Protein AF-A0A523B0Y1-F1 (afdb_monomer_lite)

pLDDT: mean 85.9, std 12.15, range [40.88, 95.88]

Sequence (84 aa):
MDTYCSIEKSYLMLKVILYFNKKVREAIANGAPLTRILRLPVREDIARMKIVPYDKIKDTVEDVMRKIDEQITSLVKSQKVVVV

Foldseek 3Di:
DLPDDDPVLVVLLVVLVVLLVVLVVVLVVLVQDPVVSVVQCLVVLSVCSSVDDPVCNVVSSVVSSVSSCVRSVVRSVVVVVVPD

Structure (mmCIF, N/CA/C/O backbone):
data_AF-A0A523B0Y1-F1
#
_entry.id   AF-A0A523B0Y1-F1
#
loop_
_atom_site.group_PDB
_atom_site.id
_atom_site.type_symbol
_atom_site.label_atom_id
_atom_site.label_alt_id
_atom_site.label_comp_id
_atom_site.label_asym_id
_atom_site.label_entity_id
_atom_site.label_seq_id
_atom_site.pdbx_PDB_ins_code
_atom_site.Cartn_x
_atom_site.Cartn_y
_atom_site.Cartn_z
_atom_site.occupancy
_atom_site.B_iso_or_equiv
_atom_site.auth_seq_id
_atom_site.auth_comp_id
_atom_site.auth_asym_id
_atom_site.auth_atom_id
_atom_site.pdbx_PDB_model_num
ATOM 1 N N . MET A 1 1 ? 12.223 -14.621 -14.384 1.00 49.25 1 MET A N 1
ATOM 2 C CA . MET A 1 1 ? 13.627 -14.287 -14.702 1.00 49.25 1 MET A CA 1
ATOM 3 C C . MET A 1 1 ? 14.079 -13.215 -13.717 1.00 49.25 1 MET A C 1
ATOM 5 O O . MET A 1 1 ? 13.742 -12.058 -13.917 1.00 49.25 1 MET A O 1
ATOM 9 N N . ASP A 1 2 ? 14.757 -13.613 -12.632 1.00 55.38 2 ASP A N 1
ATOM 10 C CA . ASP A 1 2 ? 15.249 -12.737 -11.541 1.00 55.38 2 ASP A CA 1
ATOM 11 C C . ASP A 1 2 ? 16.767 -12.479 -11.631 1.00 55.38 2 ASP A C 1
ATOM 13 O O . ASP A 1 2 ? 17.420 -12.142 -10.649 1.00 55.38 2 ASP A O 1
ATOM 17 N N . THR A 1 3 ? 17.346 -12.678 -12.815 1.00 61.62 3 THR A N 1
ATOM 18 C CA . THR A 1 3 ? 18.800 -12.708 -13.032 1.00 61.62 3 THR A CA 1
ATOM 19 C C . THR A 1 3 ? 19.420 -11.307 -13.137 1.00 61.62 3 THR A C 1
ATOM 21 O O . THR A 1 3 ? 20.622 -11.154 -12.954 1.00 61.62 3 THR A O 1
ATOM 24 N N . TYR A 1 4 ? 18.612 -10.272 -13.3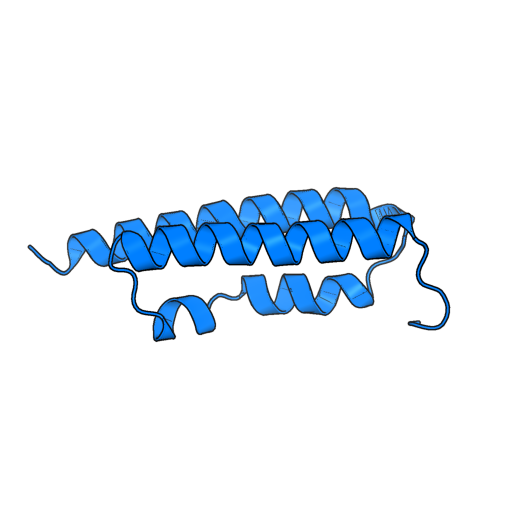99 1.00 65.06 4 TYR A N 1
ATOM 25 C CA . TYR A 1 4 ? 19.056 -8.878 -13.475 1.00 65.06 4 TYR A CA 1
ATOM 26 C C . TYR A 1 4 ? 17.936 -7.940 -13.008 1.00 65.06 4 TYR A C 1
ATOM 28 O O . TYR A 1 4 ? 16.865 -7.887 -13.615 1.00 65.06 4 TYR A O 1
ATOM 36 N N . CYS A 1 5 ? 18.167 -7.209 -11.917 1.00 69.00 5 CYS A N 1
ATOM 37 C CA . CYS A 1 5 ? 17.255 -6.178 -11.429 1.00 69.00 5 CYS A CA 1
ATOM 38 C C . CYS A 1 5 ? 17.968 -4.831 -11.530 1.00 69.00 5 CYS A C 1
ATOM 40 O O . CYS A 1 5 ? 18.959 -4.598 -10.840 1.00 69.00 5 CYS A O 1
ATOM 42 N N . SER A 1 6 ? 17.488 -3.954 -12.410 1.00 80.62 6 SER A N 1
ATOM 43 C CA . SER A 1 6 ? 18.042 -2.608 -12.533 1.00 80.62 6 SER A CA 1
ATOM 44 C C . SER A 1 6 ? 17.843 -1.817 -11.235 1.00 80.62 6 SER A C 1
ATOM 46 O O . SER A 1 6 ? 16.955 -2.104 -10.419 1.00 80.62 6 SER A O 1
ATOM 48 N N . ILE A 1 7 ? 18.673 -0.793 -11.039 1.00 85.38 7 ILE A N 1
ATOM 49 C CA . ILE A 1 7 ? 18.589 0.054 -9.847 1.00 85.38 7 ILE A CA 1
ATOM 50 C C . ILE A 1 7 ? 17.249 0.797 -9.774 1.00 85.38 7 ILE A C 1
ATOM 52 O O . ILE A 1 7 ? 16.664 0.899 -8.700 1.00 85.38 7 ILE A O 1
ATOM 56 N N . GLU A 1 8 ? 16.707 1.215 -10.924 1.00 86.88 8 GLU A N 1
ATOM 57 C CA . GLU A 1 8 ? 15.390 1.850 -11.015 1.00 86.88 8 GLU A CA 1
ATOM 58 C C . GLU A 1 8 ? 14.279 0.892 -10.572 1.00 86.88 8 GLU A C 1
ATOM 60 O O . GLU A 1 8 ? 13.446 1.259 -9.745 1.00 86.88 8 GLU A O 1
ATOM 65 N N . LYS A 1 9 ? 14.293 -0.363 -11.045 1.00 85.19 9 LYS A N 1
ATOM 66 C CA . LYS A 1 9 ? 13.293 -1.364 -10.646 1.00 85.19 9 LYS A CA 1
ATOM 67 C C . LYS A 1 9 ? 13.349 -1.632 -9.142 1.00 85.19 9 LYS A C 1
ATOM 69 O O . LYS A 1 9 ? 12.315 -1.642 -8.477 1.00 85.19 9 LYS A O 1
ATOM 74 N N . SER A 1 10 ? 14.555 -1.785 -8.601 1.00 88.38 10 SER A N 1
ATOM 75 C CA . SER A 1 10 ? 14.770 -2.013 -7.168 1.00 88.38 10 SER A CA 1
ATOM 76 C C . SER A 1 10 ? 14.288 -0.828 -6.322 1.00 88.38 10 SER A C 1
ATOM 78 O O . SER A 1 10 ? 13.603 -1.019 -5.317 1.00 88.38 10 SER A O 1
ATOM 80 N N . TYR A 1 11 ? 14.578 0.400 -6.763 1.00 92.00 11 TYR A N 1
ATOM 81 C CA . TYR A 1 11 ? 14.106 1.629 -6.126 1.00 92.00 11 TYR A CA 1
ATOM 82 C C . TYR A 1 11 ? 12.576 1.721 -6.124 1.00 92.00 11 TYR A C 1
ATOM 84 O O . TYR A 1 11 ? 11.972 1.997 -5.087 1.00 92.00 11 TYR A O 1
ATOM 92 N N . LEU A 1 12 ? 11.936 1.444 -7.261 1.00 92.00 12 LEU A N 1
ATOM 93 C CA . LEU A 1 12 ? 10.481 1.477 -7.391 1.00 92.00 12 LEU A CA 1
ATOM 94 C C . LEU A 1 12 ? 9.797 0.431 -6.502 1.00 92.00 12 LEU A C 1
ATOM 96 O O . LEU A 1 12 ? 8.823 0.748 -5.822 1.00 92.00 12 LEU A O 1
ATOM 100 N N . MET A 1 13 ? 10.332 -0.790 -6.443 1.00 90.94 13 MET A N 1
ATOM 101 C CA . MET A 1 13 ? 9.826 -1.827 -5.539 1.00 90.94 13 MET A CA 1
ATOM 102 C C . MET A 1 13 ? 9.930 -1.395 -4.073 1.00 90.94 13 MET A C 1
ATOM 104 O O . MET A 1 13 ? 8.956 -1.494 -3.325 1.00 90.94 13 MET A O 1
ATOM 108 N N . LEU A 1 14 ? 11.085 -0.859 -3.666 1.00 93.00 14 LEU A N 1
ATOM 109 C CA . LEU A 1 14 ? 11.279 -0.364 -2.304 1.00 93.00 14 LEU A CA 1
ATOM 110 C C . LEU A 1 14 ? 10.317 0.788 -1.982 1.00 93.00 14 LEU A C 1
ATOM 112 O O . LEU A 1 14 ? 9.715 0.805 -0.908 1.00 93.00 14 LEU A O 1
ATOM 116 N N . LYS A 1 15 ? 10.119 1.714 -2.926 1.00 94.31 15 LYS A N 1
ATOM 117 C CA . LYS A 1 15 ? 9.170 2.826 -2.797 1.00 94.31 15 LYS A CA 1
ATOM 118 C C . LYS A 1 15 ? 7.755 2.321 -2.506 1.00 94.31 15 LYS A C 1
ATOM 120 O O . LYS A 1 15 ? 7.115 2.834 -1.590 1.00 94.31 15 LYS A O 1
ATOM 125 N N . VAL A 1 16 ? 7.288 1.298 -3.223 1.00 95.19 16 VAL A N 1
ATOM 126 C CA . VAL A 1 16 ? 5.961 0.698 -2.999 1.00 95.19 16 VAL A CA 1
ATOM 127 C C . VAL A 1 16 ? 5.867 0.023 -1.629 1.00 95.19 16 VAL A C 1
ATOM 129 O O . VAL A 1 16 ? 4.878 0.215 -0.922 1.00 95.19 16 VAL A O 1
ATOM 132 N N . ILE A 1 17 ? 6.898 -0.715 -1.209 1.00 94.81 17 ILE A N 1
ATOM 133 C CA . ILE A 1 17 ? 6.927 -1.372 0.110 1.00 94.81 17 ILE A CA 1
ATOM 134 C C . ILE A 1 17 ? 6.832 -0.338 1.241 1.00 94.81 17 ILE A C 1
ATOM 136 O O . ILE A 1 17 ? 6.049 -0.505 2.180 1.00 94.81 17 ILE A O 1
ATOM 140 N N . LEU A 1 18 ? 7.597 0.753 1.144 1.00 95.69 18 LEU A N 1
ATOM 141 C CA . LEU A 1 18 ? 7.563 1.839 2.125 1.00 95.69 18 LEU A CA 1
ATOM 142 C C . LEU A 1 18 ? 6.216 2.572 2.115 1.00 95.69 18 LEU A C 1
ATOM 144 O O . LEU A 1 18 ? 5.687 2.898 3.179 1.00 95.69 18 LEU A O 1
ATOM 148 N N . TYR A 1 19 ? 5.634 2.784 0.932 1.00 95.69 19 TYR A N 1
ATOM 149 C CA . TYR A 1 19 ? 4.308 3.381 0.790 1.00 95.69 19 TYR A CA 1
ATOM 150 C C . TYR A 1 19 ? 3.225 2.538 1.471 1.00 95.69 19 TYR A C 1
ATOM 152 O O . TYR A 1 19 ? 2.454 3.056 2.282 1.00 95.69 19 TYR A O 1
ATOM 160 N N . PHE A 1 20 ? 3.221 1.227 1.217 1.00 94.38 20 PHE A N 1
ATOM 161 C CA . PHE A 1 20 ? 2.326 0.288 1.886 1.00 94.38 20 PHE A CA 1
ATOM 162 C C . PHE A 1 20 ? 2.498 0.343 3.408 1.00 94.38 20 PHE A C 1
ATOM 164 O O . PHE A 1 20 ? 1.512 0.465 4.132 1.00 94.38 20 PHE A O 1
ATOM 171 N N . ASN A 1 21 ? 3.739 0.330 3.910 1.00 94.06 21 ASN A N 1
ATOM 172 C CA . ASN A 1 21 ? 4.002 0.405 5.349 1.00 94.06 21 ASN A CA 1
ATOM 173 C C . ASN A 1 21 ? 3.424 1.682 5.982 1.00 94.06 21 ASN A C 1
ATOM 175 O O . ASN A 1 21 ? 2.772 1.608 7.025 1.00 94.06 21 ASN A O 1
ATOM 179 N N . LYS A 1 22 ? 3.611 2.836 5.328 1.00 95.00 22 LYS A N 1
ATOM 180 C CA . LYS A 1 22 ? 3.053 4.116 5.780 1.00 95.00 22 LYS A CA 1
ATOM 181 C C . LYS A 1 22 ? 1.527 4.050 5.886 1.00 95.00 22 LYS A C 1
ATOM 183 O O . LYS A 1 22 ? 0.977 4.365 6.939 1.00 95.00 22 LYS A O 1
ATOM 188 N N . LYS A 1 23 ? 0.851 3.572 4.839 1.00 93.50 23 LYS A N 1
ATOM 189 C CA . LYS A 1 23 ? -0.617 3.479 4.804 1.00 93.50 23 LYS A CA 1
ATOM 190 C C . LYS A 1 23 ? -1.171 2.484 5.820 1.00 93.50 23 LYS A C 1
ATOM 192 O O . LYS A 1 23 ? -2.203 2.735 6.432 1.00 93.50 23 LYS A O 1
ATOM 197 N N . VAL A 1 24 ? -0.467 1.379 6.055 1.00 92.56 24 VAL A N 1
ATOM 198 C CA . VAL A 1 24 ? -0.825 0.413 7.101 1.00 92.56 24 VAL A CA 1
ATOM 199 C C . VAL A 1 24 ? -0.725 1.036 8.491 1.00 92.56 24 VAL A C 1
ATOM 201 O O . VAL A 1 24 ? -1.638 0.859 9.293 1.00 92.56 24 VAL A O 1
ATOM 204 N N . ARG A 1 25 ? 0.339 1.796 8.781 1.00 92.31 25 ARG A N 1
ATOM 205 C CA . ARG A 1 25 ? 0.469 2.517 10.059 1.00 92.31 25 ARG A CA 1
ATOM 206 C C . ARG A 1 25 ? -0.674 3.509 10.267 1.00 92.31 25 ARG A C 1
ATOM 208 O O . ARG A 1 25 ? -1.252 3.539 11.349 1.00 92.31 25 ARG A O 1
ATOM 215 N N . GLU A 1 26 ? -1.035 4.261 9.228 1.00 92.00 26 GLU A N 1
ATOM 216 C CA . GLU A 1 26 ? -2.191 5.166 9.252 1.00 92.00 26 GLU A CA 1
ATOM 217 C C . GLU A 1 26 ? -3.502 4.402 9.500 1.00 92.00 26 GLU A C 1
ATOM 219 O O . GLU A 1 26 ? -4.318 4.817 10.319 1.00 92.00 26 GLU A O 1
ATOM 224 N N . ALA A 1 27 ? -3.709 3.254 8.852 1.00 90.38 27 ALA A N 1
ATOM 225 C CA . ALA A 1 27 ? -4.901 2.431 9.051 1.00 90.38 27 ALA A CA 1
ATOM 226 C C . ALA A 1 27 ? -5.006 1.891 10.485 1.00 90.38 27 ALA A C 1
ATOM 228 O O . ALA A 1 27 ? -6.075 1.957 11.090 1.00 90.38 27 ALA A O 1
ATOM 229 N N . ILE A 1 28 ? -3.897 1.393 11.040 1.00 90.25 28 ILE A N 1
ATOM 230 C CA . ILE A 1 28 ? -3.828 0.893 12.420 1.00 90.25 28 ILE A CA 1
ATOM 231 C C . ILE A 1 28 ? -4.127 2.023 13.409 1.00 90.25 28 ILE A C 1
ATOM 233 O O . ILE A 1 28 ? -4.918 1.826 14.327 1.00 90.25 28 ILE A O 1
ATOM 237 N N . ALA A 1 29 ? -3.563 3.217 13.196 1.00 89.50 29 ALA A N 1
ATOM 238 C CA . ALA A 1 29 ? -3.864 4.394 14.013 1.00 89.50 29 ALA A CA 1
ATOM 239 C C . ALA A 1 29 ? -5.354 4.787 13.957 1.00 89.50 29 ALA A C 1
ATOM 241 O O . ALA A 1 29 ? -5.896 5.294 14.933 1.00 89.50 29 ALA A O 1
ATOM 242 N N . ASN A 1 30 ? -6.034 4.492 12.845 1.00 87.75 30 ASN A N 1
ATOM 243 C CA . ASN A 1 30 ? -7.479 4.666 12.676 1.00 87.75 30 ASN A CA 1
ATOM 244 C C . ASN A 1 30 ? -8.324 3.486 13.212 1.00 87.75 30 ASN A C 1
ATOM 246 O O . ASN A 1 30 ? -9.528 3.436 12.954 1.00 87.75 30 ASN A O 1
ATOM 250 N N . GLY A 1 31 ? -7.725 2.533 13.934 1.00 84.75 31 GLY A N 1
ATOM 251 C CA . GLY A 1 31 ? -8.429 1.413 14.567 1.00 84.75 31 GLY A CA 1
ATOM 252 C C . GLY A 1 31 ? -8.635 0.185 13.675 1.00 84.75 31 GLY A C 1
ATOM 253 O O . GLY A 1 31 ? -9.399 -0.714 14.029 1.00 84.75 31 GLY A O 1
ATOM 254 N N . ALA A 1 32 ? -7.972 0.110 12.517 1.00 88.25 32 ALA A N 1
ATOM 255 C CA . ALA A 1 32 ? -8.037 -1.072 11.666 1.00 88.25 32 ALA A CA 1
ATOM 256 C C . ALA A 1 32 ? -7.284 -2.271 12.291 1.00 88.25 32 ALA A C 1
ATOM 258 O O . ALA A 1 32 ? -6.122 -2.137 12.684 1.00 88.25 32 ALA A O 1
ATOM 259 N N . PRO A 1 33 ? -7.884 -3.474 12.331 1.00 87.62 33 PRO A N 1
ATOM 260 C CA . PRO A 1 33 ? -7.270 -4.654 12.912 1.00 87.62 33 PRO A CA 1
ATOM 261 C C . PRO A 1 33 ? -6.196 -5.197 11.973 1.00 87.62 33 PRO A C 1
ATOM 263 O O . PRO A 1 33 ? -6.439 -5.452 10.788 1.00 87.62 33 PRO A O 1
ATOM 266 N N . LEU A 1 34 ? -5.013 -5.453 12.534 1.00 86.25 34 LEU A N 1
ATOM 267 C CA . LEU A 1 34 ? -3.856 -5.956 11.795 1.00 86.25 34 LEU A CA 1
ATOM 268 C C . LEU A 1 34 ? -4.178 -7.231 10.999 1.00 86.25 34 LEU A C 1
ATOM 270 O O . LEU A 1 34 ? -3.752 -7.371 9.857 1.00 86.25 34 LEU A O 1
ATOM 274 N N . THR A 1 35 ? -4.985 -8.136 11.554 1.00 88.19 35 THR A N 1
ATOM 275 C CA . THR A 1 35 ? -5.378 -9.393 10.896 1.00 88.19 35 THR A CA 1
ATOM 276 C C . THR A 1 35 ? -6.096 -9.182 9.564 1.00 88.19 35 THR A C 1
ATOM 278 O O . THR A 1 35 ? -5.887 -9.966 8.640 1.00 88.19 35 THR A O 1
ATOM 281 N N . ARG A 1 36 ? -6.905 -8.122 9.425 1.00 88.38 36 ARG A N 1
ATOM 282 C CA . ARG A 1 36 ? -7.564 -7.789 8.152 1.00 88.38 36 ARG A CA 1
ATOM 283 C C . ARG A 1 36 ? -6.584 -7.174 7.161 1.00 88.38 36 ARG A C 1
ATOM 285 O O . ARG A 1 36 ? -6.617 -7.526 5.988 1.00 88.38 36 ARG A O 1
ATOM 292 N N . ILE A 1 37 ? -5.675 -6.324 7.636 1.00 87.94 37 ILE A N 1
ATOM 293 C CA . ILE A 1 37 ? -4.632 -5.708 6.804 1.00 87.94 37 ILE A CA 1
ATOM 294 C C . ILE A 1 37 ? -3.709 -6.778 6.200 1.00 87.94 37 ILE A C 1
ATOM 296 O O . ILE A 1 37 ? -3.370 -6.724 5.020 1.00 87.94 37 ILE A O 1
ATOM 300 N N . LEU A 1 38 ? -3.325 -7.786 6.989 1.00 87.38 38 LEU A N 1
ATOM 301 C CA . LEU A 1 38 ? -2.465 -8.879 6.527 1.00 87.38 38 LEU A CA 1
ATOM 302 C C . LEU A 1 38 ? -3.127 -9.763 5.456 1.00 87.38 38 LEU A C 1
ATOM 304 O O . LEU A 1 38 ? -2.409 -10.437 4.724 1.00 87.38 38 LEU A O 1
ATOM 308 N N . ARG A 1 39 ? -4.462 -9.748 5.357 1.00 90.38 39 ARG A N 1
ATOM 309 C CA . ARG A 1 39 ? -5.248 -10.496 4.362 1.00 90.38 39 ARG A CA 1
ATOM 310 C C . ARG A 1 39 ? -5.521 -9.708 3.077 1.00 90.38 39 ARG A C 1
ATOM 312 O O . ARG A 1 39 ? -6.206 -10.224 2.200 1.00 90.38 39 ARG A O 1
ATOM 319 N N . LEU A 1 40 ? -5.031 -8.471 2.959 1.00 90.44 40 LEU A N 1
ATOM 320 C CA . LEU A 1 40 ? -5.268 -7.659 1.768 1.00 90.44 40 LEU A CA 1
ATOM 321 C C . LEU A 1 40 ? -4.583 -8.271 0.531 1.00 90.44 40 LEU A C 1
ATOM 323 O O . LEU A 1 40 ? -3.374 -8.529 0.583 1.00 90.44 40 LEU A O 1
ATOM 327 N N . PRO A 1 41 ? -5.304 -8.440 -0.597 1.00 91.50 41 PRO A N 1
ATOM 328 C CA . PRO A 1 41 ? -4.749 -9.034 -1.815 1.00 91.50 41 PRO A CA 1
ATOM 329 C C . PRO A 1 41 ? -3.599 -8.212 -2.410 1.00 91.50 41 PRO A C 1
ATOM 331 O O . PRO A 1 41 ? -2.732 -8.764 -3.083 1.00 91.50 41 PRO A O 1
ATOM 334 N N . VAL A 1 42 ? -3.509 -6.912 -2.098 1.00 92.94 42 VAL A N 1
ATOM 335 C CA . VAL A 1 42 ? -2.405 -6.053 -2.558 1.00 92.94 42 VAL A CA 1
ATOM 336 C C . VAL A 1 42 ? -1.016 -6.546 -2.129 1.00 92.94 42 VAL A C 1
ATOM 338 O O . VAL A 1 42 ? -0.023 -6.236 -2.780 1.00 92.94 42 VAL A O 1
ATOM 341 N N . ARG A 1 43 ? -0.914 -7.362 -1.069 1.00 90.62 43 ARG A N 1
ATOM 342 C CA . ARG A 1 43 ? 0.360 -7.990 -0.678 1.00 90.62 43 ARG A CA 1
ATOM 343 C C . ARG A 1 43 ? 0.903 -8.934 -1.746 1.00 90.62 43 ARG A C 1
ATOM 345 O O . ARG A 1 43 ? 2.117 -8.991 -1.936 1.00 90.62 43 ARG A O 1
ATOM 352 N N . GLU A 1 44 ? 0.027 -9.673 -2.419 1.00 90.69 44 GLU A N 1
ATOM 353 C CA . GLU A 1 44 ? 0.437 -10.553 -3.513 1.00 90.69 44 GLU A CA 1
ATOM 354 C C . GLU A 1 44 ? 0.881 -9.741 -4.724 1.00 90.69 44 GLU A C 1
ATOM 356 O O . GLU A 1 44 ? 1.884 -10.084 -5.346 1.00 90.69 44 GLU A O 1
ATOM 361 N N . ASP A 1 45 ? 0.195 -8.634 -5.014 1.00 91.75 45 ASP A N 1
ATOM 362 C CA . ASP A 1 45 ? 0.583 -7.727 -6.094 1.00 91.75 45 ASP A CA 1
ATOM 363 C C . ASP A 1 45 ? 1.992 -7.150 -5.856 1.00 91.75 45 ASP A C 1
ATOM 365 O O . ASP A 1 45 ? 2.832 -7.188 -6.756 1.00 91.75 45 ASP A O 1
ATOM 369 N N . ILE A 1 46 ? 2.300 -6.719 -4.623 1.00 90.94 46 ILE A N 1
ATOM 370 C CA . ILE A 1 46 ? 3.643 -6.249 -4.233 1.00 90.94 46 ILE A CA 1
ATOM 371 C C . ILE A 1 46 ? 4.689 -7.362 -4.408 1.00 90.94 46 ILE A C 1
ATOM 373 O O . ILE A 1 46 ? 5.774 -7.116 -4.936 1.00 90.94 46 ILE A O 1
ATOM 377 N N . ALA A 1 47 ? 4.376 -8.601 -4.012 1.00 89.44 47 ALA A N 1
ATOM 378 C CA . ALA A 1 47 ? 5.287 -9.735 -4.182 1.00 89.44 47 ALA A CA 1
ATOM 379 C C . ALA A 1 47 ? 5.541 -10.065 -5.667 1.00 89.44 47 ALA A C 1
ATOM 381 O O . ALA A 1 47 ? 6.668 -10.383 -6.057 1.00 89.44 47 ALA A O 1
ATOM 382 N N . ARG A 1 48 ? 4.511 -9.944 -6.515 1.00 89.56 48 ARG A N 1
ATOM 383 C CA . ARG A 1 48 ? 4.594 -10.203 -7.960 1.00 89.56 48 ARG A CA 1
ATOM 384 C C . ARG A 1 48 ? 5.368 -9.132 -8.725 1.00 89.56 48 ARG A C 1
ATOM 386 O O . ARG A 1 48 ? 5.842 -9.430 -9.817 1.00 89.56 48 ARG A O 1
ATOM 393 N N . MET A 1 49 ? 5.606 -7.943 -8.163 1.00 87.25 49 MET A N 1
ATOM 394 C CA . MET A 1 49 ? 6.438 -6.913 -8.813 1.00 87.25 49 MET A CA 1
ATOM 395 C C . MET A 1 49 ? 7.833 -7.423 -9.208 1.00 87.25 49 MET A C 1
ATOM 397 O O . MET A 1 49 ? 8.415 -6.960 -10.191 1.00 87.25 49 MET A O 1
ATOM 401 N N . LYS A 1 50 ? 8.360 -8.418 -8.483 1.00 84.44 50 LYS A N 1
ATOM 402 C CA . LYS A 1 50 ? 9.656 -9.037 -8.774 1.00 84.44 50 LYS A CA 1
ATOM 403 C C . LYS A 1 50 ? 9.715 -9.633 -10.191 1.00 84.44 50 LYS A C 1
ATOM 405 O O . LYS A 1 50 ? 10.684 -9.402 -10.912 1.00 84.44 50 LYS A O 1
ATOM 410 N N . ILE A 1 51 ? 8.645 -10.299 -10.633 1.00 87.69 51 ILE A N 1
ATOM 411 C CA . ILE A 1 51 ? 8.582 -11.007 -11.925 1.00 87.69 51 ILE A CA 1
ATOM 412 C C . ILE A 1 51 ? 8.113 -10.131 -13.098 1.00 87.69 51 ILE A C 1
ATOM 414 O O . ILE A 1 51 ? 8.078 -10.599 -14.234 1.00 87.69 51 ILE A O 1
ATOM 418 N N . VAL A 1 52 ? 7.762 -8.867 -12.843 1.00 86.50 52 VAL A N 1
ATOM 419 C CA . VAL A 1 52 ? 7.241 -7.949 -13.865 1.00 86.50 52 VAL A CA 1
ATOM 420 C C . VAL A 1 52 ? 8.356 -7.506 -14.828 1.00 86.50 52 VAL A C 1
ATOM 422 O O . VAL A 1 52 ? 9.459 -7.176 -14.366 1.00 86.50 52 VAL A O 1
ATOM 425 N N . PRO A 1 53 ? 8.100 -7.485 -16.154 1.00 86.62 53 PRO A N 1
ATOM 426 C CA . PRO A 1 53 ? 9.033 -6.946 -17.144 1.00 86.62 53 PRO A CA 1
ATOM 427 C C . PRO A 1 53 ? 9.367 -5.476 -16.882 1.00 86.62 53 PRO A C 1
ATOM 429 O O . PRO A 1 53 ? 8.523 -4.719 -16.406 1.00 86.62 53 PRO A O 1
ATOM 432 N N . TYR A 1 54 ? 10.585 -5.054 -17.220 1.00 82.56 54 TYR A N 1
ATOM 433 C CA . TYR A 1 54 ? 11.052 -3.695 -16.932 1.00 82.56 54 TYR A CA 1
ATOM 434 C C . TYR A 1 54 ? 10.187 -2.617 -17.593 1.00 82.56 54 TYR A C 1
ATOM 436 O O . TYR A 1 54 ? 9.823 -1.649 -16.934 1.00 82.56 54 TYR A O 1
ATOM 444 N N . ASP A 1 55 ? 9.753 -2.837 -18.833 1.00 86.19 55 ASP A N 1
ATOM 445 C CA . ASP A 1 55 ? 8.923 -1.888 -19.584 1.00 86.19 55 ASP A CA 1
ATOM 446 C C . ASP A 1 55 ? 7.562 -1.616 -18.928 1.00 86.19 55 ASP A C 1
ATOM 448 O O . ASP A 1 55 ? 6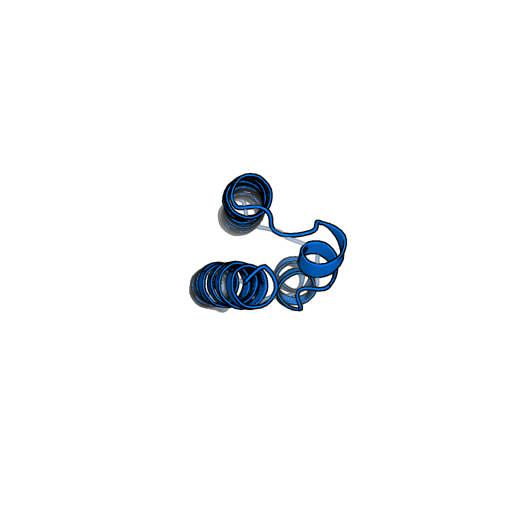.952 -0.586 -19.179 1.00 86.19 55 ASP A O 1
ATOM 452 N N . LYS A 1 56 ? 7.095 -2.520 -18.056 1.00 88.75 56 LYS A N 1
ATOM 453 C CA . LYS A 1 56 ? 5.786 -2.437 -17.388 1.00 88.75 56 LYS A CA 1
ATOM 454 C C . LYS A 1 56 ? 5.876 -2.085 -15.906 1.00 88.75 56 LYS A C 1
ATOM 456 O O . LYS A 1 56 ? 4.854 -2.059 -15.217 1.00 88.75 56 LYS A O 1
ATOM 461 N N . ILE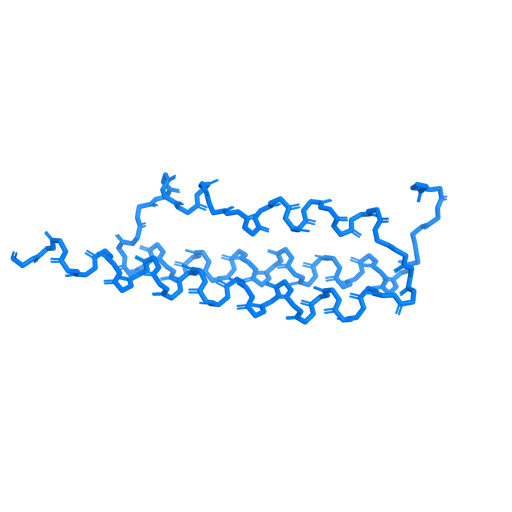 A 1 57 ? 7.081 -1.861 -15.372 1.00 88.56 57 ILE A N 1
ATOM 462 C CA . ILE A 1 57 ? 7.247 -1.665 -13.928 1.00 88.56 57 ILE A CA 1
ATOM 463 C C . ILE A 1 57 ? 6.593 -0.368 -13.450 1.00 88.56 57 ILE A C 1
ATOM 465 O O . ILE A 1 57 ? 6.025 -0.358 -12.365 1.00 88.56 57 ILE A O 1
ATOM 469 N N . LYS A 1 58 ? 6.639 0.703 -14.252 1.00 90.19 58 LYS A N 1
ATOM 470 C CA . LYS A 1 58 ? 6.073 2.013 -13.892 1.00 90.19 58 LYS A CA 1
ATOM 471 C C . LYS A 1 58 ? 4.555 1.942 -13.775 1.00 90.19 58 LYS A C 1
ATOM 473 O O . LYS A 1 58 ? 4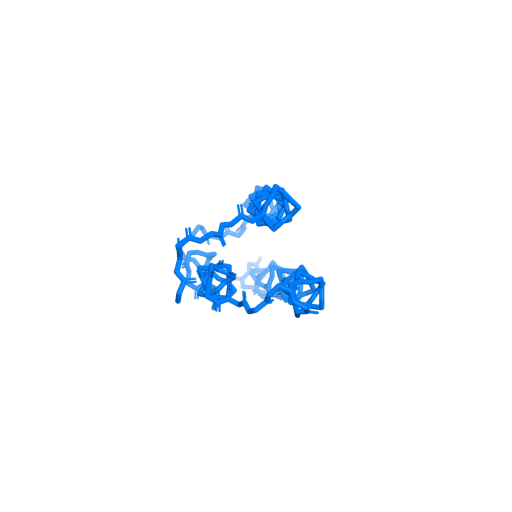.032 2.240 -12.707 1.00 90.19 58 LYS A O 1
ATOM 478 N N . ASP A 1 59 ? 3.896 1.411 -14.801 1.00 93.44 59 ASP A N 1
ATOM 479 C CA . ASP A 1 59 ? 2.445 1.196 -14.797 1.00 93.44 59 ASP A CA 1
ATOM 480 C C . ASP A 1 59 ? 2.026 0.295 -13.628 1.00 93.44 59 ASP A C 1
ATOM 482 O O . ASP A 1 59 ? 1.099 0.602 -12.884 1.00 93.44 59 ASP A O 1
ATOM 486 N N . THR A 1 60 ? 2.784 -0.782 -13.388 1.00 91.69 60 THR A N 1
ATOM 487 C CA . THR A 1 60 ? 2.518 -1.689 -12.263 1.00 91.69 60 THR A CA 1
ATOM 488 C C . THR A 1 60 ? 2.653 -0.979 -10.917 1.00 91.69 60 THR A C 1
ATOM 490 O O . THR A 1 60 ? 1.853 -1.216 -10.017 1.00 91.69 60 THR A O 1
ATOM 493 N N . VAL A 1 61 ? 3.663 -0.124 -10.742 1.00 93.00 61 VAL A N 1
ATOM 494 C CA . VAL A 1 61 ? 3.858 0.647 -9.505 1.00 93.00 61 VAL A CA 1
ATOM 495 C C . VAL A 1 61 ? 2.665 1.558 -9.254 1.00 93.00 61 VAL A C 1
ATOM 497 O O . VAL A 1 61 ? 2.147 1.567 -8.138 1.00 93.00 61 VAL A O 1
ATOM 500 N N . GLU A 1 62 ? 2.216 2.293 -10.269 1.00 94.19 62 GLU A N 1
ATOM 501 C CA . GLU A 1 62 ? 1.062 3.189 -10.157 1.00 94.19 62 GLU A CA 1
ATOM 502 C C . GLU A 1 62 ? -0.220 2.417 -9.829 1.00 94.19 62 GLU A C 1
ATOM 504 O O . GLU A 1 62 ? -0.939 2.775 -8.891 1.00 94.19 62 GLU A O 1
ATOM 509 N N . ASP A 1 63 ? -0.457 1.299 -10.515 1.00 94.88 63 ASP A N 1
ATOM 510 C CA . ASP A 1 63 ? -1.599 0.426 -10.252 1.00 94.88 63 ASP A CA 1
ATOM 511 C C . ASP A 1 63 ? -1.580 -0.154 -8.838 1.00 94.88 63 ASP A C 1
ATOM 513 O O . ASP A 1 63 ? -2.605 -0.164 -8.151 1.00 94.88 63 ASP A O 1
ATOM 517 N N . VAL A 1 64 ? -0.420 -0.621 -8.369 1.00 94.88 64 VAL A N 1
ATOM 518 C CA . VAL A 1 64 ? -0.278 -1.152 -7.010 1.00 94.88 64 VAL A CA 1
ATOM 519 C C . VAL A 1 64 ? -0.497 -0.049 -5.982 1.00 94.88 64 VAL A C 1
ATOM 521 O O . VAL A 1 64 ? -1.233 -0.267 -5.023 1.00 94.88 64 VAL A O 1
ATOM 524 N N . MET A 1 65 ? 0.072 1.143 -6.173 1.00 95.00 65 MET A N 1
ATOM 525 C CA . MET A 1 65 ? -0.139 2.273 -5.260 1.00 95.00 65 MET A CA 1
ATOM 526 C C . MET A 1 65 ? -1.618 2.662 -5.168 1.00 95.00 65 MET A C 1
ATOM 528 O O . MET A 1 65 ? -2.134 2.811 -4.060 1.00 95.00 65 MET A O 1
ATOM 532 N N . ARG A 1 66 ? -2.327 2.718 -6.300 1.00 95.88 66 ARG A N 1
ATOM 533 C CA . ARG A 1 66 ? -3.776 2.958 -6.331 1.00 95.88 66 ARG A CA 1
ATOM 534 C C . ARG A 1 66 ? -4.553 1.876 -5.576 1.00 95.88 66 ARG A C 1
ATOM 536 O O . ARG A 1 66 ? -5.373 2.195 -4.717 1.00 95.88 66 ARG A O 1
ATOM 543 N N . LYS A 1 67 ? -4.250 0.598 -5.824 1.00 94.81 67 LYS A N 1
ATOM 544 C CA . LYS A 1 67 ? -4.873 -0.529 -5.107 1.00 94.81 67 LYS A CA 1
ATOM 545 C C . LYS A 1 67 ? -4.617 -0.480 -3.600 1.00 94.81 67 LYS A C 1
ATOM 547 O O . LYS A 1 67 ? -5.511 -0.832 -2.832 1.00 94.81 67 LYS A O 1
ATOM 552 N N . ILE A 1 68 ? -3.420 -0.064 -3.167 1.00 94.50 68 ILE A N 1
ATOM 553 C CA . ILE A 1 68 ? -3.093 0.126 -1.744 1.00 94.50 68 ILE A CA 1
ATOM 554 C C . ILE A 1 68 ? -4.066 1.136 -1.131 1.00 94.50 68 ILE A C 1
ATOM 556 O O . ILE A 1 68 ? -4.679 0.842 -0.103 1.00 94.50 68 ILE A O 1
ATOM 560 N N . ASP A 1 69 ? -4.229 2.298 -1.763 1.00 93.94 69 ASP A N 1
ATOM 561 C CA . ASP A 1 69 ? -5.101 3.360 -1.261 1.00 93.94 69 ASP A CA 1
ATOM 562 C C . ASP A 1 69 ? -6.569 2.940 -1.221 1.00 93.94 69 ASP A C 1
ATOM 564 O O . ASP A 1 69 ? -7.237 3.144 -0.206 1.00 93.94 69 ASP A O 1
ATOM 568 N N . GLU A 1 70 ? -7.066 2.309 -2.282 1.00 94.12 70 GLU A N 1
ATOM 569 C CA . GLU A 1 70 ? -8.448 1.836 -2.364 1.00 94.12 70 GLU A CA 1
ATOM 570 C C . GLU A 1 70 ? -8.749 0.782 -1.292 1.00 94.12 70 GLU A C 1
ATOM 572 O O . GLU A 1 70 ? -9.724 0.907 -0.545 1.00 94.12 70 GLU A O 1
ATOM 577 N N . GLN A 1 71 ? -7.893 -0.237 -1.169 1.00 92.44 71 GLN A N 1
ATOM 578 C CA . GLN A 1 71 ? -8.108 -1.343 -0.236 1.00 92.44 71 GLN A CA 1
ATOM 579 C C . GLN A 1 71 ? -7.995 -0.896 1.220 1.00 92.44 71 GLN A C 1
ATOM 581 O O . GLN A 1 71 ? -8.828 -1.276 2.044 1.00 92.44 71 GLN A O 1
ATOM 586 N N . ILE A 1 72 ? -7.004 -0.064 1.549 1.00 90.56 72 ILE A N 1
ATOM 587 C CA . ILE A 1 72 ? -6.829 0.443 2.913 1.00 90.56 72 ILE A CA 1
ATOM 588 C C . ILE A 1 72 ? -7.962 1.402 3.280 1.00 90.56 72 ILE A C 1
ATOM 590 O O . ILE A 1 72 ? -8.543 1.270 4.357 1.00 90.56 72 ILE A O 1
ATOM 594 N N . THR A 1 73 ? -8.338 2.315 2.382 1.00 90.44 73 THR A N 1
ATOM 595 C CA . THR A 1 73 ? -9.462 3.232 2.618 1.00 90.44 73 THR A CA 1
ATOM 596 C C . THR A 1 73 ? -10.771 2.470 2.809 1.00 90.44 73 THR A C 1
ATOM 598 O O . THR A 1 73 ? -11.529 2.766 3.734 1.00 90.44 73 THR A O 1
ATOM 601 N N . SER A 1 74 ? -11.031 1.465 1.969 1.00 89.62 74 SER A N 1
ATOM 602 C CA . SER A 1 74 ? -12.211 0.602 2.079 1.00 89.62 74 SER A CA 1
ATOM 603 C C . SER A 1 74 ? -12.233 -0.168 3.402 1.00 89.62 74 SER A C 1
ATOM 605 O O . SER A 1 74 ? -13.266 -0.232 4.075 1.00 89.62 74 SER A O 1
ATOM 607 N N . LEU A 1 75 ? -11.079 -0.680 3.836 1.00 87.88 75 LEU A N 1
ATOM 608 C CA . LEU A 1 75 ? -10.939 -1.399 5.099 1.00 87.88 75 LEU A CA 1
ATOM 609 C C . LEU A 1 75 ? -11.191 -0.485 6.307 1.00 87.88 75 LEU A C 1
ATOM 611 O O . LEU A 1 75 ? -11.952 -0.860 7.198 1.00 87.88 75 LEU A O 1
ATOM 615 N N . VAL A 1 76 ? -10.627 0.728 6.316 1.00 85.94 76 VAL A N 1
ATOM 616 C CA . VAL A 1 76 ? -10.855 1.722 7.382 1.00 85.94 76 VAL A CA 1
ATOM 617 C C . VAL A 1 76 ? -12.323 2.162 7.427 1.00 85.94 76 VAL A C 1
ATOM 619 O O . VAL A 1 76 ? -12.902 2.239 8.511 1.00 85.94 76 VAL A O 1
ATOM 622 N N . LYS A 1 77 ? -12.962 2.403 6.272 1.00 85.12 77 LYS A N 1
ATOM 623 C CA . LYS A 1 77 ? -14.398 2.733 6.201 1.00 85.12 77 LYS A CA 1
ATOM 624 C C . LYS A 1 77 ? -15.268 1.600 6.742 1.00 85.12 77 LYS A C 1
ATOM 626 O O . LYS A 1 77 ? -16.129 1.849 7.576 1.00 85.12 77 LYS A O 1
ATOM 631 N N . SER A 1 78 ? -15.009 0.365 6.314 1.00 79.19 78 SER A N 1
ATOM 632 C CA . SER A 1 78 ? -15.769 -0.815 6.747 1.00 79.19 78 SER A CA 1
ATOM 633 C C . SER A 1 78 ? -15.653 -1.064 8.252 1.00 79.19 78 SER A C 1
ATOM 635 O O . SER A 1 78 ? -16.593 -1.549 8.871 1.00 79.19 78 SER A O 1
ATOM 637 N N . GLN A 1 79 ? -14.512 -0.720 8.856 1.00 68.62 79 GLN A N 1
ATOM 638 C CA . GLN A 1 79 ? -14.294 -0.873 10.292 1.00 68.62 79 GLN A CA 1
ATOM 639 C C . GLN A 1 79 ? -15.111 0.137 11.116 1.00 68.62 79 GLN A C 1
ATOM 641 O O . GLN A 1 79 ? -15.643 -0.231 12.157 1.00 68.62 79 GLN A O 1
ATOM 646 N N . LYS A 1 80 ? -15.261 1.384 10.642 1.00 60.59 80 LYS A N 1
ATOM 647 C CA . LYS A 1 80 ? -16.043 2.423 11.340 1.00 60.59 80 LYS A CA 1
ATOM 648 C C . LYS A 1 80 ? -17.539 2.100 11.446 1.00 60.59 80 LYS A C 1
ATOM 650 O O . LYS A 1 80 ? -18.181 2.581 12.367 1.00 60.59 80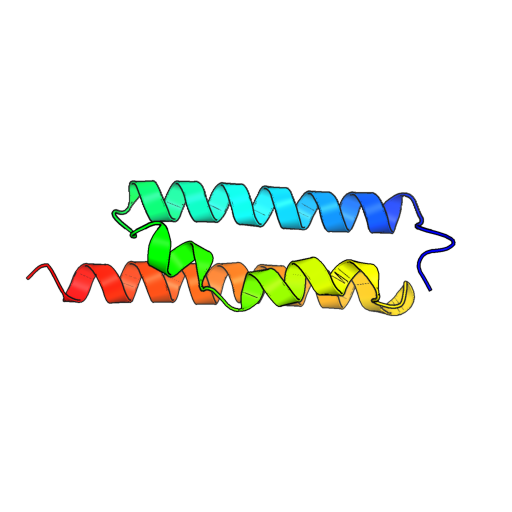 LYS A O 1
ATOM 655 N N . VAL A 1 81 ? -18.083 1.285 10.540 1.00 55.88 81 VAL A N 1
ATOM 656 C CA . VAL A 1 81 ? -19.516 0.927 10.518 1.00 55.88 81 VAL A CA 1
ATOM 657 C C . VAL A 1 81 ? -19.888 -0.091 11.604 1.00 55.88 81 VAL A C 1
ATOM 659 O O . VAL A 1 81 ? -21.038 -0.146 12.013 1.00 55.88 81 VAL A O 1
ATOM 662 N N . VAL A 1 82 ? -18.934 -0.889 12.093 1.00 51.03 82 VAL A N 1
ATOM 663 C CA . VAL A 1 82 ? -19.209 -1.970 13.064 1.00 51.03 82 VAL A CA 1
ATOM 664 C C . VAL A 1 82 ? -19.186 -1.473 14.519 1.00 51.03 82 VAL A C 1
ATOM 666 O O . VAL A 1 82 ? -19.579 -2.205 15.418 1.00 51.03 82 VAL A O 1
ATOM 669 N N . VAL A 1 83 ? -18.724 -0.242 14.769 1.00 49.38 83 VAL A N 1
ATOM 670 C CA . VAL A 1 83 ? -18.576 0.331 16.124 1.00 49.38 83 VAL A CA 1
ATOM 671 C C . VAL A 1 83 ? -19.654 1.388 16.426 1.00 49.38 83 VAL A C 1
ATOM 673 O O . VAL A 1 83 ? -19.384 2.353 17.138 1.00 49.38 83 VAL A O 1
ATOM 676 N N . VAL A 1 84 ? -20.856 1.230 15.862 1.00 40.88 84 VAL A N 1
ATOM 677 C CA . VAL A 1 84 ? -22.047 2.036 16.197 1.00 40.88 84 VAL A CA 1
ATOM 678 C C . VAL A 1 84 ? -23.120 1.129 16.772 1.00 40.88 84 VAL A C 1
ATOM 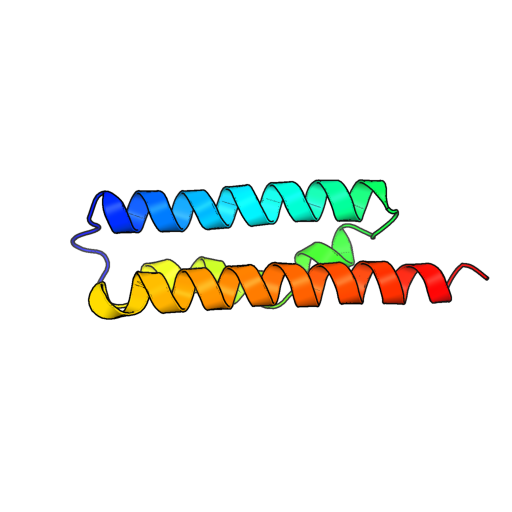680 O O . VAL A 1 84 ? -23.368 0.072 16.150 1.00 40.88 84 VAL A O 1
#

Radius of gyration: 14.48 Å; chains: 1; bounding box: 41×20×36 Å

Secondary structure (DSSP, 8-state):
--S---HHHHHHHHHHHHHHHHHHHHHHHTT--HHHHTT-THHHHHHHGGGS-GGGHHHHHHHHHHHHHHHHHHHHHHHHGGG-